Protein AF-A0A3A5L5Z2-F1 (afdb_monomer_lite)

Structure (mmCIF, N/CA/C/O backbone):
data_AF-A0A3A5L5Z2-F1
#
_entry.id   AF-A0A3A5L5Z2-F1
#
loop_
_atom_site.group_PDB
_atom_site.id
_atom_site.type_symbol
_atom_site.label_atom_id
_atom_site.label_alt_id
_atom_site.label_comp_id
_atom_site.label_asym_id
_atom_site.label_entity_id
_atom_site.label_seq_id
_atom_site.pdbx_PDB_ins_code
_atom_site.Cartn_x
_atom_site.Cartn_y
_atom_site.Cartn_z
_atom_site.occupancy
_atom_site.B_iso_or_equiv
_atom_site.auth_seq_id
_atom_site.auth_comp_id
_atom_site.auth_asym_id
_atom_site.auth_atom_id
_atom_site.pdbx_PDB_model_num
ATOM 1 N N . MET A 1 1 ? 8.921 13.549 -21.797 1.00 37.59 1 MET A N 1
ATOM 2 C CA . MET A 1 1 ? 7.444 13.392 -21.805 1.00 37.59 1 MET A CA 1
ATOM 3 C C . MET A 1 1 ? 7.011 12.642 -20.540 1.00 37.59 1 MET A C 1
ATOM 5 O O . MET A 1 1 ? 7.577 11.595 -20.257 1.00 37.59 1 MET A O 1
ATOM 9 N N . ALA A 1 2 ? 6.103 13.197 -19.726 1.00 38.62 2 ALA A N 1
ATOM 10 C CA . ALA A 1 2 ? 5.733 12.635 -18.420 1.00 38.62 2 ALA A CA 1
ATOM 11 C C . ALA A 1 2 ? 4.873 11.364 -18.559 1.00 38.62 2 ALA A C 1
ATOM 13 O O . ALA A 1 2 ? 3.810 11.385 -19.178 1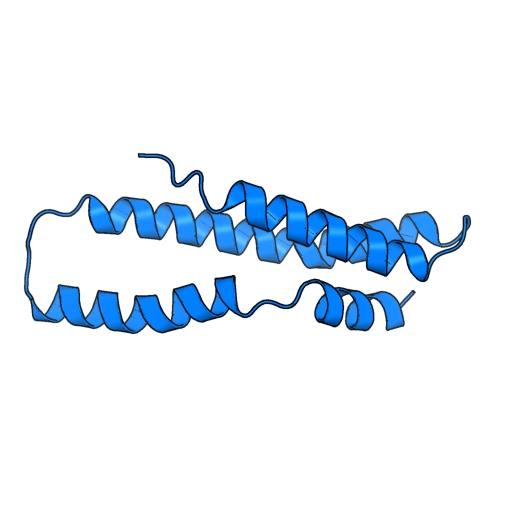.00 38.62 2 ALA A O 1
ATOM 14 N N . PHE A 1 3 ? 5.325 10.264 -17.961 1.00 47.62 3 PHE A N 1
ATOM 15 C CA . PHE A 1 3 ? 4.636 8.974 -17.929 1.00 47.62 3 PHE A CA 1
ATOM 16 C C . PHE A 1 3 ? 3.438 9.039 -16.957 1.00 47.62 3 PHE A C 1
ATOM 18 O O . PHE A 1 3 ? 3.547 8.695 -15.786 1.00 47.62 3 PHE A O 1
ATOM 25 N N . ARG A 1 4 ? 2.291 9.537 -17.439 1.00 44.12 4 ARG A N 1
ATOM 26 C CA . ARG A 1 4 ? 1.024 9.730 -16.690 1.00 44.12 4 ARG A CA 1
ATOM 27 C C . ARG A 1 4 ? 0.217 8.439 -16.446 1.00 44.12 4 ARG A C 1
ATOM 29 O O . ARG A 1 4 ? -0.922 8.513 -16.009 1.00 44.12 4 ARG A O 1
ATOM 36 N N . ALA A 1 5 ? 0.761 7.265 -16.768 1.00 48.94 5 ALA A N 1
ATOM 37 C CA . ALA A 1 5 ? 0.066 5.990 -16.566 1.00 48.94 5 ALA A CA 1
ATOM 38 C C . ALA A 1 5 ? 0.344 5.363 -15.185 1.00 48.94 5 ALA A C 1
ATOM 40 O O . ALA A 1 5 ? -0.396 4.490 -14.751 1.00 48.94 5 ALA A O 1
ATOM 41 N N . SER A 1 6 ? 1.390 5.799 -14.470 1.00 60.56 6 SER A N 1
ATOM 42 C CA . SER A 1 6 ? 1.781 5.200 -13.184 1.00 60.56 6 SER A CA 1
ATOM 43 C C . SER A 1 6 ? 1.044 5.787 -11.978 1.00 60.56 6 SER A C 1
ATOM 45 O O . SER A 1 6 ? 0.809 5.082 -11.007 1.00 60.56 6 SER A O 1
ATOM 47 N N . ASN A 1 7 ? 0.635 7.051 -12.017 1.00 66.94 7 ASN A N 1
ATOM 48 C CA . ASN A 1 7 ? 0.031 7.749 -10.879 1.00 66.94 7 ASN A CA 1
ATOM 49 C C . ASN A 1 7 ? -1.400 7.292 -10.552 1.00 66.94 7 ASN A C 1
ATOM 51 O O . ASN A 1 7 ? -1.743 7.229 -9.376 1.00 66.94 7 ASN A O 1
ATOM 55 N N . ALA A 1 8 ? -2.217 6.939 -11.550 1.00 81.25 8 ALA A N 1
ATOM 56 C CA . ALA A 1 8 ? -3.567 6.424 -11.297 1.00 81.25 8 ALA A CA 1
ATOM 57 C C . ALA A 1 8 ? -3.537 5.042 -10.619 1.00 81.25 8 ALA A C 1
ATOM 59 O O . ALA A 1 8 ? -4.232 4.832 -9.630 1.00 81.25 8 ALA A O 1
ATOM 60 N N . ASN A 1 9 ? -2.674 4.132 -11.085 1.00 85.31 9 ASN A N 1
ATOM 61 C CA . ASN A 1 9 ? -2.507 2.820 -10.453 1.00 85.31 9 ASN A CA 1
ATOM 62 C C . ASN A 1 9 ? -1.981 2.944 -9.020 1.00 85.31 9 ASN A C 1
ATOM 64 O O . ASN A 1 9 ? -2.489 2.270 -8.134 1.00 85.31 9 ASN A O 1
ATOM 68 N N . GLN A 1 10 ? -1.022 3.844 -8.769 1.00 87.69 10 GLN A N 1
ATOM 69 C CA . GLN A 1 10 ? -0.538 4.078 -7.406 1.00 87.69 10 GLN A CA 1
ATOM 70 C C . GLN A 1 10 ? -1.644 4.600 -6.481 1.00 87.69 10 GLN A C 1
ATOM 72 O O . GLN A 1 10 ? -1.716 4.149 -5.347 1.00 87.69 10 GLN A O 1
ATOM 77 N N . ALA A 1 11 ? -2.539 5.468 -6.963 1.00 90.44 11 ALA A N 1
ATOM 78 C CA . ALA A 1 11 ? -3.672 5.938 -6.167 1.00 90.44 11 ALA A CA 1
ATOM 79 C C . ALA A 1 11 ? -4.670 4.813 -5.834 1.00 90.44 11 ALA A C 1
ATOM 81 O O . ALA A 1 11 ? -5.197 4.770 -4.725 1.00 90.44 11 ALA A O 1
ATOM 82 N N . ILE A 1 12 ? -4.914 3.889 -6.771 1.00 92.81 12 ILE A N 1
ATOM 83 C CA . ILE A 1 12 ? -5.756 2.707 -6.525 1.00 92.81 12 ILE A CA 1
ATOM 84 C C . ILE A 1 12 ? -5.092 1.788 -5.494 1.00 92.81 12 ILE A C 1
ATOM 86 O O . ILE A 1 12 ? -5.745 1.362 -4.546 1.00 92.81 12 ILE A O 1
ATOM 90 N N . GLU A 1 13 ? -3.795 1.516 -5.642 1.00 93.75 13 GLU A N 1
ATOM 91 C CA . GLU A 1 13 ? -3.033 0.727 -4.671 1.00 93.75 13 GLU A CA 1
ATOM 92 C C . GLU A 1 13 ? -3.017 1.381 -3.278 1.00 93.75 13 GLU A C 1
ATOM 94 O O . GLU A 1 13 ? -3.154 0.681 -2.278 1.00 93.75 13 GLU A O 1
ATOM 99 N N . ASP A 1 14 ? -2.882 2.710 -3.199 1.00 95.12 14 ASP A N 1
ATOM 100 C CA . ASP A 1 14 ? -2.934 3.461 -1.939 1.00 95.12 14 ASP A CA 1
ATOM 101 C C . ASP A 1 14 ? -4.316 3.336 -1.283 1.00 95.12 14 ASP A C 1
ATOM 103 O O . ASP A 1 14 ? -4.404 3.093 -0.081 1.00 95.12 14 ASP A O 1
ATOM 10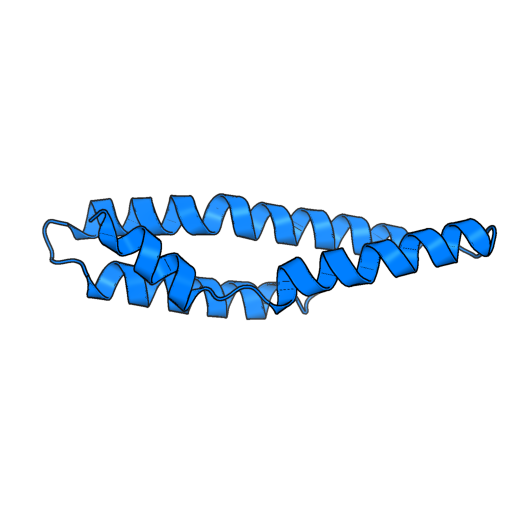7 N N . ALA A 1 15 ? -5.395 3.446 -2.067 1.00 96.62 15 ALA A N 1
ATOM 108 C CA . ALA A 1 15 ? -6.759 3.290 -1.569 1.00 96.62 15 ALA A CA 1
ATOM 109 C C . ALA A 1 15 ? -7.016 1.876 -1.026 1.00 96.62 15 ALA A C 1
ATOM 111 O O . ALA A 1 15 ? -7.576 1.740 0.061 1.00 96.62 15 ALA A O 1
ATOM 112 N N . VAL A 1 16 ? -6.573 0.839 -1.747 1.00 97.50 16 VAL A N 1
ATOM 113 C CA . VAL A 1 16 ? -6.671 -0.560 -1.299 1.00 97.50 16 VAL A CA 1
ATOM 114 C C . VAL A 1 16 ? -5.887 -0.758 -0.005 1.00 97.50 16 VAL A C 1
ATOM 116 O O . VAL A 1 16 ? -6.457 -1.208 0.983 1.00 97.50 16 VAL A O 1
ATOM 119 N N . ALA A 1 17 ? -4.612 -0.362 0.028 1.00 97.19 17 ALA A N 1
ATOM 120 C CA . ALA A 1 17 ? -3.768 -0.552 1.203 1.00 97.19 17 ALA A CA 1
ATOM 121 C C . ALA A 1 17 ? -4.311 0.185 2.436 1.00 97.19 17 ALA A C 1
ATOM 123 O O . ALA A 1 17 ? -4.352 -0.380 3.528 1.00 97.19 17 ALA A O 1
ATOM 124 N N . LEU A 1 18 ? -4.760 1.433 2.268 1.00 97.94 18 LEU A N 1
ATOM 125 C CA . LEU A 1 18 ? -5.330 2.218 3.359 1.00 97.94 18 LEU A CA 1
ATOM 126 C C . LEU A 1 18 ? -6.631 1.599 3.880 1.00 97.94 18 LEU A C 1
ATOM 128 O O . LEU A 1 18 ? -6.800 1.482 5.092 1.00 97.94 18 LEU A O 1
ATOM 132 N N . ALA A 1 19 ? -7.535 1.192 2.984 1.00 98.25 19 ALA A N 1
ATOM 133 C CA . ALA A 1 19 ? -8.802 0.575 3.366 1.00 98.25 19 ALA A CA 1
ATOM 134 C C . ALA A 1 19 ? -8.584 -0.745 4.117 1.00 98.25 19 ALA A C 1
ATOM 136 O O . ALA A 1 19 ? -9.187 -0.944 5.169 1.00 98.25 19 ALA A O 1
ATOM 137 N N . THR A 1 20 ? -7.684 -1.599 3.621 1.00 98.38 20 THR A N 1
ATOM 138 C CA . THR A 1 20 ? -7.331 -2.867 4.264 1.00 98.38 20 THR A CA 1
ATOM 139 C C . THR A 1 20 ? -6.748 -2.640 5.656 1.00 98.38 20 THR A C 1
ATOM 141 O O . THR A 1 20 ? -7.249 -3.186 6.631 1.00 98.38 20 THR A O 1
ATOM 144 N N . VAL A 1 21 ? -5.732 -1.785 5.803 1.00 97.94 21 VAL A N 1
ATOM 145 C CA . VAL A 1 21 ? -5.111 -1.558 7.120 1.00 97.94 21 VAL A CA 1
ATOM 146 C C . VAL A 1 21 ? -6.107 -0.940 8.113 1.00 97.94 21 VAL A C 1
ATOM 148 O O . VAL A 1 21 ? -6.130 -1.321 9.283 1.00 97.94 21 VAL A O 1
ATOM 151 N N . LEU A 1 22 ? -6.981 -0.035 7.658 1.00 98.12 22 LEU A N 1
ATOM 152 C CA . LEU A 1 22 ? -8.026 0.544 8.506 1.00 98.12 22 LEU A CA 1
ATOM 153 C C . LEU A 1 22 ? -9.142 -0.445 8.865 1.00 98.12 22 LEU A C 1
ATOM 155 O O . LEU A 1 22 ? -9.741 -0.276 9.923 1.00 98.12 22 LEU A O 1
ATOM 159 N N . SER A 1 23 ? -9.421 -1.475 8.055 1.00 97.94 23 SER A N 1
ATOM 160 C CA . SER A 1 23 ? -10.441 -2.477 8.406 1.00 97.94 23 SER A CA 1
ATOM 161 C C . SER A 1 23 ? -10.047 -3.362 9.591 1.00 97.94 23 SER A C 1
ATOM 163 O O . SER A 1 23 ? -10.925 -3.931 10.233 1.00 97.94 23 SER A O 1
ATOM 165 N N . HIS A 1 24 ? -8.752 -3.435 9.914 1.00 97.38 24 HIS A N 1
ATOM 166 C CA . HIS A 1 24 ? -8.230 -4.118 11.108 1.00 97.38 24 HIS A CA 1
ATOM 167 C C . HIS A 1 24 ? -8.123 -3.194 12.333 1.00 97.38 24 HIS A C 1
ATOM 169 O O . HIS A 1 24 ? -7.760 -3.645 13.416 1.00 97.38 24 HIS A O 1
ATOM 175 N N . ALA A 1 25 ? -8.432 -1.903 12.183 1.00 97.75 25 ALA A N 1
ATOM 176 C CA . ALA A 1 25 ? -8.264 -0.903 13.227 1.00 97.75 25 ALA A CA 1
ATOM 177 C C . ALA A 1 25 ? -9.596 -0.466 13.852 1.00 97.75 25 ALA A C 1
ATOM 179 O O . ALA A 1 25 ? -10.645 -0.389 13.215 1.00 97.75 25 ALA A O 1
ATOM 180 N N . ASP A 1 26 ? -9.521 -0.079 15.119 1.00 97.19 26 ASP A N 1
ATOM 181 C CA . ASP A 1 26 ? -10.547 0.670 15.831 1.00 97.19 26 ASP A CA 1
ATOM 182 C C . ASP A 1 26 ? -10.121 2.138 16.029 1.00 97.19 26 ASP A C 1
ATOM 184 O O . ASP A 1 26 ? -9.047 2.578 15.611 1.00 97.19 26 ASP A O 1
ATOM 188 N N . ARG A 1 27 ? -10.950 2.936 16.715 1.00 96.62 27 ARG A N 1
ATOM 189 C CA . ARG A 1 27 ? -10.642 4.358 16.963 1.00 96.62 27 ARG A CA 1
ATOM 190 C C . ARG A 1 27 ? -9.334 4.583 17.729 1.00 96.62 27 ARG A C 1
ATOM 192 O O . ARG A 1 27 ? -8.737 5.643 17.574 1.00 96.62 27 ARG A O 1
ATOM 199 N N . LYS A 1 28 ? -8.912 3.638 18.575 1.00 97.56 28 LYS A N 1
ATOM 200 C CA . LYS A 1 28 ? -7.693 3.770 19.388 1.00 97.56 28 LYS A CA 1
ATOM 201 C C . LYS A 1 28 ? -6.449 3.378 18.597 1.00 97.56 28 LYS A C 1
ATOM 203 O O . LYS A 1 28 ? -5.398 3.984 18.784 1.00 97.56 28 LYS A O 1
ATOM 208 N N . SER A 1 29 ? -6.574 2.391 17.718 1.00 97.19 29 SER A N 1
ATOM 209 C CA . SER A 1 29 ? -5.487 1.862 16.892 1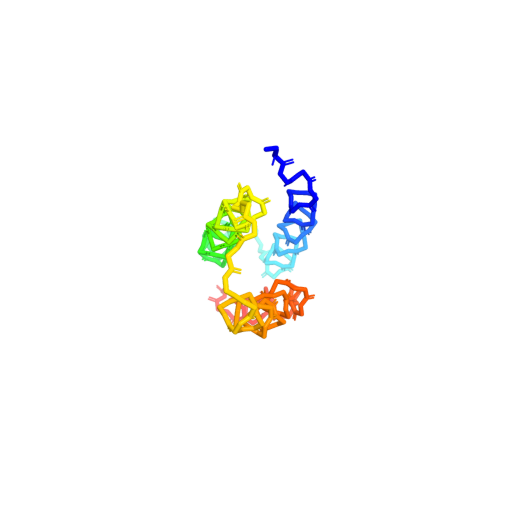.00 97.19 29 SER A CA 1
ATOM 210 C C . SER A 1 29 ? -5.352 2.556 15.532 1.00 97.19 29 SER A C 1
ATOM 212 O O . SER A 1 29 ? -4.305 2.430 14.898 1.00 97.19 29 SER A O 1
ATOM 214 N N . ALA A 1 30 ? -6.324 3.378 15.118 1.00 97.12 30 ALA A N 1
ATOM 215 C CA . ALA A 1 30 ? -6.275 4.139 13.866 1.00 97.12 30 ALA A CA 1
ATOM 216 C C . ALA A 1 30 ? -4.970 4.941 13.648 1.00 97.12 30 ALA A C 1
ATOM 218 O O . ALA A 1 30 ? -4.431 4.880 12.544 1.00 97.12 30 ALA A O 1
ATOM 219 N N . PRO A 1 31 ? -4.377 5.632 14.648 1.00 98.06 31 PRO A N 1
ATOM 220 C CA . PRO A 1 31 ? -3.091 6.304 14.442 1.00 98.06 31 PRO A CA 1
ATOM 221 C C . PRO A 1 31 ? -1.954 5.336 14.081 1.00 98.06 31 PRO A C 1
ATOM 223 O O . PRO A 1 31 ? -1.126 5.645 13.228 1.00 98.06 31 PRO A O 1
ATOM 226 N N . ARG A 1 32 ? -1.926 4.144 14.692 1.00 97.38 32 ARG A N 1
ATOM 227 C CA . ARG A 1 32 ? -0.930 3.105 14.388 1.00 97.38 32 ARG A CA 1
ATOM 228 C C . ARG A 1 32 ? -1.169 2.492 13.008 1.00 97.38 32 ARG A C 1
ATOM 230 O O . ARG A 1 32 ? -0.212 2.291 12.267 1.00 97.38 32 ARG A O 1
ATOM 237 N N . ALA A 1 33 ? -2.430 2.294 12.636 1.00 97.44 33 ALA A N 1
ATOM 238 C CA . ALA A 1 33 ? -2.841 1.846 11.309 1.00 97.44 33 ALA A CA 1
ATOM 239 C C . ALA A 1 33 ? -2.323 2.784 10.199 1.00 97.44 33 ALA A C 1
ATOM 241 O O . ALA A 1 33 ? -1.749 2.334 9.209 1.00 97.44 33 ALA A O 1
ATOM 242 N N . LEU A 1 34 ? -2.434 4.104 10.395 1.00 97.88 34 LEU A N 1
ATOM 243 C CA . LEU A 1 34 ? -1.926 5.093 9.437 1.00 97.88 34 LEU A CA 1
ATOM 244 C C . LEU A 1 34 ? -0.396 5.050 9.288 1.00 97.88 34 LEU A C 1
ATOM 246 O O . LEU A 1 34 ? 0.105 5.211 8.176 1.00 97.88 34 LEU A O 1
ATOM 250 N N . LEU A 1 35 ? 0.343 4.783 10.371 1.00 97.69 35 LEU A N 1
ATOM 251 C CA . LEU A 1 35 ? 1.800 4.610 10.314 1.00 97.69 35 LEU A CA 1
ATOM 252 C C . LEU A 1 35 ? 2.199 3.338 9.555 1.00 97.69 35 LEU A C 1
ATOM 254 O O . LEU A 1 35 ? 3.153 3.367 8.780 1.00 97.69 35 LEU A O 1
ATOM 258 N N . ILE A 1 36 ? 1.468 2.237 9.750 1.00 96.56 36 ILE A N 1
ATOM 259 C CA . ILE A 1 36 ? 1.690 0.981 9.017 1.00 96.56 36 ILE A CA 1
ATOM 260 C C . ILE A 1 36 ? 1.452 1.200 7.517 1.00 96.56 36 ILE A C 1
ATOM 262 O O . ILE A 1 36 ? 2.308 0.857 6.699 1.00 96.56 36 ILE A O 1
ATOM 266 N N . TYR A 1 37 ? 0.340 1.849 7.158 1.00 96.94 37 TYR A N 1
ATOM 267 C CA . TYR A 1 37 ? 0.053 2.249 5.779 1.00 96.94 37 TYR A CA 1
ATOM 268 C C . TYR A 1 37 ? 1.177 3.116 5.182 1.00 96.94 37 TYR A C 1
ATOM 270 O O . TYR A 1 37 ? 1.665 2.830 4.084 1.00 96.94 37 TYR A O 1
ATOM 278 N N . GLU A 1 38 ? 1.626 4.151 5.903 1.00 96.25 38 GLU A N 1
ATOM 279 C CA . GLU A 1 38 ? 2.691 5.040 5.429 1.00 96.25 38 GLU A CA 1
ATOM 280 C C . GLU A 1 38 ? 3.989 4.262 5.176 1.00 96.25 38 GLU A C 1
ATOM 282 O O . GLU A 1 38 ? 4.606 4.410 4.118 1.00 96.25 38 GLU A O 1
ATOM 287 N N . GLN A 1 39 ? 4.403 3.411 6.118 1.00 94.69 39 GLN A N 1
ATOM 288 C CA . GLN A 1 39 ? 5.624 2.615 5.990 1.00 94.69 39 GLN A CA 1
ATOM 289 C C . GLN A 1 39 ? 5.575 1.695 4.768 1.00 94.69 39 GLN A C 1
ATOM 291 O O . GLN A 1 39 ? 6.546 1.653 4.004 1.00 94.69 39 GLN A O 1
ATOM 296 N N . LEU A 1 40 ? 4.435 1.035 4.549 1.00 93.31 40 LEU A N 1
ATOM 297 C CA . LEU A 1 40 ? 4.214 0.140 3.417 1.00 93.31 40 LEU A CA 1
ATOM 298 C C . LEU A 1 40 ? 4.319 0.879 2.073 1.00 93.31 40 LEU A C 1
ATOM 300 O O . LEU A 1 40 ? 5.014 0.440 1.153 1.00 93.31 40 LEU A O 1
ATOM 304 N N . ARG A 1 41 ? 3.649 2.029 1.947 1.00 92.38 41 ARG A N 1
ATOM 305 C CA . ARG A 1 41 ? 3.491 2.713 0.654 1.00 92.38 41 ARG A CA 1
ATOM 306 C C . ARG A 1 41 ? 4.616 3.688 0.330 1.00 92.38 41 ARG A C 1
ATOM 308 O O . ARG A 1 41 ? 4.988 3.822 -0.837 1.00 92.38 41 ARG A O 1
ATOM 315 N N . ARG A 1 42 ? 5.254 4.311 1.327 1.00 89.69 42 ARG A N 1
ATOM 316 C CA . ARG A 1 42 ? 6.300 5.328 1.105 1.00 89.69 42 ARG A CA 1
ATOM 317 C C . ARG A 1 42 ? 7.483 4.792 0.299 1.00 89.69 42 ARG A C 1
ATOM 319 O O . ARG A 1 42 ? 7.924 5.436 -0.655 1.00 89.69 42 ARG A O 1
ATOM 326 N N . GLN A 1 43 ? 8.009 3.620 0.660 1.00 83.31 43 GLN A N 1
ATOM 327 C CA . GLN A 1 43 ? 9.142 3.028 -0.064 1.00 83.31 43 GLN A CA 1
ATOM 328 C C . GLN A 1 43 ? 8.741 2.562 -1.468 1.00 83.31 43 GLN A C 1
ATOM 330 O O . GLN A 1 43 ? 9.488 2.775 -2.431 1.00 83.31 43 GLN A O 1
ATOM 335 N N . ARG A 1 44 ? 7.544 1.980 -1.589 1.00 87.19 44 ARG A N 1
ATOM 336 C CA . ARG A 1 44 ? 6.999 1.441 -2.834 1.00 87.19 44 ARG A CA 1
ATOM 337 C C . ARG A 1 44 ? 6.785 2.534 -3.884 1.00 87.19 44 ARG A C 1
ATOM 339 O O . ARG A 1 44 ? 7.373 2.464 -4.967 1.00 87.19 44 ARG A O 1
ATOM 346 N N . THR A 1 45 ? 6.056 3.591 -3.530 1.00 85.00 45 THR A N 1
ATOM 347 C CA . THR A 1 45 ? 5.755 4.721 -4.421 1.00 85.00 45 THR A CA 1
ATOM 348 C C . THR A 1 45 ? 7.028 5.455 -4.851 1.00 85.00 45 THR A C 1
ATOM 350 O O . THR A 1 45 ? 7.187 5.807 -6.024 1.00 85.00 45 THR A O 1
ATOM 353 N N . ALA A 1 46 ? 8.003 5.617 -3.946 1.00 85.12 46 ALA A N 1
ATOM 354 C CA . ALA A 1 46 ? 9.304 6.193 -4.288 1.00 85.12 46 ALA A CA 1
ATOM 355 C C . ALA A 1 46 ? 10.075 5.336 -5.313 1.00 85.12 46 ALA A C 1
ATOM 357 O O . ALA A 1 46 ? 10.724 5.879 -6.212 1.00 85.12 46 ALA A O 1
ATOM 358 N N . GLY A 1 47 ? 9.992 4.004 -5.210 1.00 83.62 47 GLY A N 1
ATOM 359 C CA . GLY A 1 47 ? 10.555 3.075 -6.192 1.00 83.62 47 GLY A CA 1
ATOM 360 C C . GLY A 1 47 ? 9.938 3.249 -7.580 1.00 83.62 47 GLY A C 1
ATOM 361 O O . GLY A 1 47 ? 10.666 3.472 -8.551 1.00 83.62 47 GLY A O 1
ATOM 362 N N . VAL A 1 48 ? 8.605 3.260 -7.663 1.00 82.56 48 VAL A N 1
ATOM 363 C CA . VAL A 1 48 ? 7.862 3.444 -8.923 1.00 82.56 48 VAL A CA 1
ATOM 364 C C . VAL A 1 48 ? 8.200 4.785 -9.586 1.00 82.56 48 VAL A C 1
ATOM 366 O O . VAL A 1 48 ? 8.459 4.836 -10.791 1.00 82.56 48 VAL A O 1
ATOM 369 N N . GLN A 1 49 ? 8.290 5.874 -8.815 1.00 81.69 49 GLN A N 1
ATOM 370 C CA . GLN A 1 49 ? 8.677 7.186 -9.348 1.00 81.69 49 GLN A CA 1
ATOM 371 C C . GLN A 1 49 ? 10.102 7.196 -9.920 1.00 81.69 49 GLN A C 1
ATOM 373 O O . GLN A 1 49 ? 10.329 7.752 -10.999 1.00 81.69 49 GLN A O 1
ATOM 378 N N . ARG A 1 50 ? 11.069 6.566 -9.238 1.00 82.75 50 ARG A N 1
ATOM 379 C CA . ARG A 1 50 ? 12.446 6.442 -9.750 1.00 82.75 50 ARG A CA 1
ATOM 380 C C . ARG A 1 50 ? 12.489 5.642 -11.051 1.00 82.75 50 ARG A C 1
ATOM 382 O O . ARG A 1 50 ? 13.103 6.096 -12.016 1.00 82.75 50 ARG A O 1
ATOM 389 N N . MET A 1 51 ? 11.795 4.506 -11.107 1.00 77.38 51 MET A N 1
ATOM 390 C CA . MET A 1 51 ? 11.721 3.663 -12.307 1.00 77.38 51 MET A CA 1
ATOM 391 C C . MET A 1 51 ? 11.056 4.389 -13.479 1.00 77.38 51 MET A C 1
ATOM 393 O O . MET A 1 51 ? 11.513 4.276 -14.618 1.00 77.38 51 MET A O 1
ATOM 397 N N . SER A 1 52 ? 10.028 5.196 -13.208 1.00 76.88 52 SER A N 1
ATOM 398 C CA . SER A 1 52 ? 9.373 6.027 -14.218 1.00 76.88 52 SER A CA 1
ATOM 399 C C . SER A 1 52 ? 10.324 7.067 -14.820 1.00 76.88 52 SER A C 1
ATOM 401 O O . SER A 1 52 ? 10.305 7.270 -16.034 1.00 76.88 52 SER A O 1
ATOM 403 N N . ARG A 1 53 ? 11.178 7.704 -14.004 1.00 75.56 53 ARG A N 1
ATOM 404 C CA . ARG A 1 53 ? 12.191 8.666 -14.481 1.00 75.56 53 ARG A CA 1
ATOM 405 C C . ARG A 1 53 ? 13.282 7.975 -15.299 1.00 75.56 53 ARG A C 1
ATOM 407 O O . ARG A 1 53 ? 13.619 8.446 -16.382 1.00 75.56 53 ARG A O 1
ATOM 414 N N . ALA A 1 54 ? 13.776 6.833 -14.819 1.00 72.69 54 ALA A N 1
ATOM 415 C CA . ALA A 1 54 ? 14.776 6.035 -15.526 1.00 72.69 54 ALA A CA 1
ATOM 416 C C . ALA A 1 54 ? 14.254 5.521 -16.878 1.00 72.69 54 ALA A C 1
ATOM 418 O O . ALA A 1 54 ? 14.972 5.557 -17.873 1.00 72.69 54 ALA A O 1
ATOM 419 N N . SER A 1 55 ? 12.987 5.099 -16.934 1.00 67.69 55 SER A N 1
ATOM 420 C CA . SER A 1 55 ? 12.339 4.669 -18.177 1.00 67.69 55 SER A CA 1
ATOM 421 C C . SER A 1 55 ? 12.185 5.827 -19.164 1.00 67.69 55 SER A C 1
ATOM 423 O O . SER A 1 55 ? 12.485 5.655 -20.340 1.00 67.69 55 SER A O 1
ATOM 425 N N . GLY A 1 56 ? 11.790 7.016 -18.692 1.00 64.94 56 GLY A N 1
ATOM 426 C CA . GLY A 1 56 ? 11.683 8.217 -19.528 1.00 64.94 56 GLY A CA 1
ATOM 427 C C . GLY A 1 56 ? 13.001 8.600 -20.209 1.00 64.94 56 GLY A C 1
ATOM 428 O O . GLY A 1 56 ? 12.998 8.889 -21.399 1.00 64.94 56 GLY A O 1
ATOM 429 N N . ALA A 1 57 ? 14.128 8.515 -19.495 1.00 63.19 57 ALA A N 1
ATOM 430 C CA . ALA A 1 57 ? 15.454 8.814 -20.045 1.00 63.19 57 ALA A CA 1
ATOM 431 C C . ALA A 1 57 ? 15.957 7.770 -21.064 1.00 63.19 57 ALA A C 1
ATOM 433 O O . ALA A 1 57 ? 16.778 8.084 -21.921 1.00 63.19 57 ALA A O 1
ATOM 434 N N . ARG A 1 58 ? 15.482 6.516 -20.990 1.00 62.31 58 ARG A N 1
ATOM 435 C CA . ARG A 1 58 ? 15.898 5.435 -21.904 1.00 62.31 58 ARG A CA 1
ATOM 436 C C . ARG A 1 58 ? 15.259 5.544 -23.294 1.00 62.31 58 ARG A C 1
ATOM 438 O O . ARG A 1 58 ? 15.886 5.106 -24.252 1.00 62.31 58 ARG A O 1
ATOM 445 N N . TYR A 1 59 ? 14.057 6.115 -23.406 1.00 57.00 59 TYR A N 1
ATOM 446 C CA . TYR A 1 59 ? 13.380 6.331 -24.695 1.00 57.00 59 TYR A CA 1
ATOM 447 C C . TYR A 1 59 ? 13.862 7.585 -25.442 1.00 57.00 59 TYR A C 1
ATOM 449 O O . TYR A 1 59 ? 13.566 7.724 -26.623 1.00 57.00 59 TYR A O 1
ATOM 457 N N . ASP A 1 60 ? 14.612 8.465 -24.773 1.00 58.09 60 ASP A N 1
ATOM 458 C CA . ASP A 1 60 ? 15.189 9.690 -25.351 1.00 58.09 60 ASP A CA 1
ATOM 459 C C . ASP A 1 60 ? 16.552 9.448 -26.040 1.00 58.09 60 ASP A C 1
ATOM 461 O O . ASP A 1 60 ? 17.085 10.324 -26.715 1.00 58.09 60 ASP A O 1
ATOM 465 N N . ALA A 1 61 ? 17.143 8.254 -25.888 1.00 53.28 61 ALA A N 1
ATOM 466 C CA . ALA A 1 61 ? 18.435 7.923 -26.484 1.00 53.28 61 ALA A CA 1
ATOM 467 C C . ALA A 1 61 ? 18.260 7.378 -27.911 1.00 53.28 61 ALA A C 1
ATOM 469 O O . ALA A 1 61 ? 17.845 6.233 -28.112 1.00 53.28 61 ALA A O 1
ATOM 470 N N . SER A 1 62 ? 18.604 8.209 -28.895 1.00 56.84 62 SER A N 1
ATOM 471 C CA . SER A 1 62 ? 18.732 7.830 -30.300 1.00 56.84 62 SER A CA 1
ATOM 472 C C . SER A 1 62 ? 19.702 6.651 -30.482 1.00 56.84 62 SER A C 1
ATOM 474 O O . SER A 1 62 ? 20.678 6.483 -29.752 1.00 56.84 62 SER A O 1
ATOM 476 N N . SER A 1 63 ? 19.361 5.797 -31.446 1.00 56.97 63 SER A N 1
ATOM 477 C CA . SER A 1 63 ? 19.959 4.500 -31.787 1.00 56.97 63 SER A CA 1
ATOM 478 C C . SER A 1 63 ? 21.476 4.380 -31.574 1.00 56.97 63 SER A C 1
ATOM 480 O O . SER A 1 63 ? 22.266 4.915 -32.350 1.00 56.97 63 SER A O 1
ATOM 482 N N . GLY A 1 64 ? 21.860 3.579 -30.580 1.00 66.44 64 GLY A N 1
ATOM 483 C CA . GLY A 1 64 ? 23.192 2.991 -30.421 1.00 66.44 64 GLY A CA 1
ATOM 484 C C . GLY A 1 64 ? 23.101 1.465 -30.283 1.00 66.44 64 GLY A C 1
ATOM 485 O O . GLY A 1 64 ? 22.001 0.937 -30.121 1.00 66.44 64 GLY A O 1
ATOM 486 N N . ASP A 1 65 ? 24.261 0.797 -30.367 1.00 71.94 65 ASP A N 1
ATOM 487 C CA . ASP A 1 65 ? 24.516 -0.657 -30.289 1.00 71.94 65 ASP A CA 1
ATOM 488 C C . ASP A 1 65 ? 23.319 -1.550 -29.894 1.00 71.94 65 ASP A C 1
ATOM 490 O O . ASP A 1 65 ? 22.796 -1.505 -28.773 1.00 71.94 65 ASP A O 1
ATOM 494 N N . MET A 1 66 ? 22.946 -2.435 -30.819 1.00 70.38 66 MET A N 1
ATOM 495 C CA . MET A 1 66 ? 21.817 -3.352 -30.694 1.00 70.38 66 MET A CA 1
ATOM 496 C C . MET A 1 66 ? 21.951 -4.293 -29.486 1.00 70.38 66 MET A C 1
ATOM 498 O O . MET A 1 66 ? 20.959 -4.538 -28.802 1.00 70.38 66 MET A O 1
ATOM 502 N N . HIS A 1 67 ? 23.169 -4.709 -29.121 1.00 75.94 67 HIS A N 1
ATOM 503 C CA . HIS A 1 67 ? 23.400 -5.536 -27.930 1.00 75.94 67 HIS A CA 1
ATOM 504 C C . HIS A 1 67 ? 23.148 -4.779 -26.622 1.00 75.94 67 HIS A C 1
ATOM 506 O O . HIS A 1 67 ? 22.720 -5.352 -25.616 1.00 75.94 67 HIS A O 1
ATOM 512 N N . THR A 1 68 ? 23.405 -3.474 -26.607 1.00 73.44 68 THR A N 1
ATOM 513 C CA . THR A 1 68 ? 23.110 -2.609 -25.463 1.00 73.44 68 THR A CA 1
ATOM 514 C C . THR A 1 68 ? 21.610 -2.343 -25.336 1.00 73.44 68 THR A C 1
ATOM 516 O O . THR A 1 68 ? 21.093 -2.283 -24.218 1.00 73.44 68 THR A O 1
ATOM 519 N N . ARG A 1 69 ? 20.888 -2.227 -26.457 1.00 72.31 69 ARG A N 1
ATOM 520 C CA . ARG A 1 69 ? 19.419 -2.155 -26.462 1.00 72.31 69 ARG A CA 1
ATOM 521 C C . ARG A 1 69 ? 18.797 -3.447 -25.937 1.00 72.31 69 ARG A C 1
ATOM 523 O O . ARG A 1 69 ? 17.957 -3.381 -25.045 1.00 72.31 69 ARG A O 1
ATOM 530 N N . ASP A 1 70 ? 19.226 -4.598 -26.441 1.00 76.38 70 ASP A N 1
ATOM 531 C CA . ASP A 1 70 ? 18.609 -5.882 -26.100 1.00 76.38 70 ASP A CA 1
ATOM 532 C C . ASP A 1 70 ? 18.815 -6.225 -24.612 1.00 76.38 70 ASP A C 1
ATOM 534 O O . ASP A 1 70 ? 17.849 -6.542 -23.919 1.00 76.38 70 ASP A O 1
ATOM 538 N N . ARG A 1 71 ? 20.009 -5.971 -24.049 1.00 76.56 71 ARG A N 1
ATOM 539 C CA . ARG A 1 71 ? 20.239 -6.071 -22.589 1.00 76.56 71 ARG A CA 1
ATOM 540 C C . ARG A 1 71 ? 19.323 -5.158 -21.763 1.00 76.56 71 ARG A C 1
ATOM 542 O O . ARG A 1 71 ? 18.882 -5.537 -20.679 1.00 76.56 71 ARG A O 1
ATOM 549 N N . LYS A 1 72 ? 19.028 -3.948 -22.252 1.00 71.00 72 LYS A N 1
ATOM 550 C CA . LYS A 1 72 ? 18.091 -3.024 -21.584 1.00 71.00 72 LYS A CA 1
ATOM 551 C C . LYS A 1 72 ? 16.645 -3.526 -21.661 1.00 71.00 72 LYS A C 1
ATOM 553 O O . LYS A 1 72 ? 15.899 -3.323 -20.706 1.00 71.00 72 LYS A O 1
ATOM 558 N N . LEU A 1 73 ? 16.250 -4.166 -22.763 1.00 72.25 73 LEU A N 1
ATOM 559 C CA . LEU A 1 73 ? 14.911 -4.739 -22.939 1.00 72.25 73 LEU A CA 1
ATOM 560 C C . LEU A 1 73 ? 14.681 -5.958 -22.035 1.00 72.25 73 LEU A C 1
ATOM 562 O O . LEU A 1 73 ? 13.598 -6.083 -21.457 1.00 72.25 73 LEU A O 1
ATOM 566 N N . ASP A 1 74 ? 15.697 -6.800 -21.842 1.00 77.25 74 ASP A N 1
ATOM 567 C CA . ASP A 1 74 ? 15.622 -7.937 -20.916 1.00 77.25 74 ASP A CA 1
ATOM 568 C C . ASP A 1 74 ? 15.427 -7.477 -19.467 1.00 77.25 74 ASP A C 1
ATOM 570 O O . ASP A 1 74 ? 14.505 -7.935 -18.782 1.00 77.25 74 ASP A O 1
ATOM 574 N N . ALA A 1 75 ? 16.209 -6.487 -19.020 1.00 71.94 75 ALA A N 1
ATOM 575 C CA . ALA A 1 75 ? 16.044 -5.879 -17.696 1.00 71.94 75 ALA A CA 1
ATOM 576 C C . ALA A 1 75 ? 14.645 -5.255 -17.513 1.00 71.94 75 ALA A C 1
ATOM 578 O O . ALA A 1 75 ? 14.048 -5.324 -16.436 1.00 71.94 75 ALA A O 1
ATOM 579 N N . GLN A 1 76 ? 14.066 -4.715 -18.589 1.00 73.44 76 GLN A N 1
ATOM 580 C CA . GLN A 1 76 ? 12.745 -4.092 -18.570 1.00 73.44 76 GLN A CA 1
ATOM 581 C C . GLN A 1 76 ? 11.616 -5.081 -18.243 1.00 73.44 76 GLN A C 1
ATOM 583 O O . GLN A 1 76 ? 10.589 -4.691 -17.685 1.00 73.44 76 GLN A O 1
ATO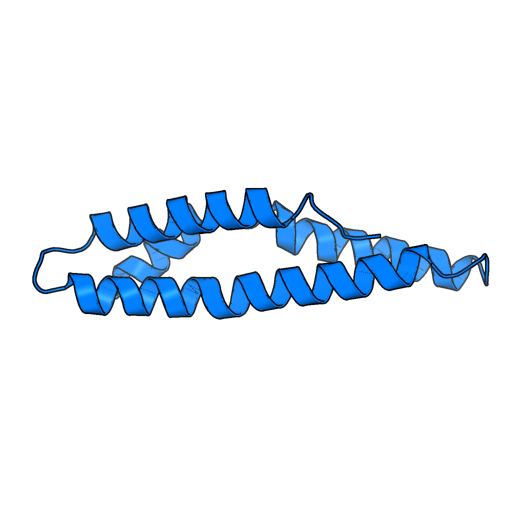M 588 N N . ARG A 1 77 ? 11.755 -6.366 -18.598 1.00 76.81 77 ARG A N 1
ATOM 589 C CA . ARG A 1 77 ? 10.748 -7.387 -18.266 1.00 76.81 77 ARG A CA 1
ATOM 590 C C . ARG A 1 77 ? 10.620 -7.556 -16.753 1.00 76.81 77 ARG A C 1
ATOM 592 O O . ARG A 1 77 ? 9.503 -7.532 -16.246 1.00 76.81 77 ARG A O 1
ATOM 599 N N . GLN A 1 78 ? 11.746 -7.684 -16.057 1.00 75.50 78 GLN A N 1
ATOM 600 C CA . GLN A 1 78 ? 11.774 -7.843 -14.602 1.00 75.50 78 GLN A CA 1
ATOM 601 C C . GLN A 1 78 ? 11.317 -6.562 -13.891 1.00 75.50 78 GLN A C 1
ATOM 603 O O . GLN A 1 78 ? 10.492 -6.626 -12.984 1.00 75.50 78 GLN A O 1
ATOM 608 N N . GLU A 1 79 ? 11.766 -5.393 -14.364 1.00 74.50 79 GLU A N 1
ATOM 609 C CA . GLU A 1 79 ? 11.333 -4.088 -13.846 1.00 74.50 79 GLU A CA 1
ATOM 610 C C . GLU A 1 79 ? 9.803 -3.907 -13.953 1.00 74.50 79 GLU A C 1
ATOM 612 O O . GLU A 1 79 ? 9.152 -3.494 -12.994 1.00 74.50 79 GLU A O 1
ATOM 617 N N . ARG A 1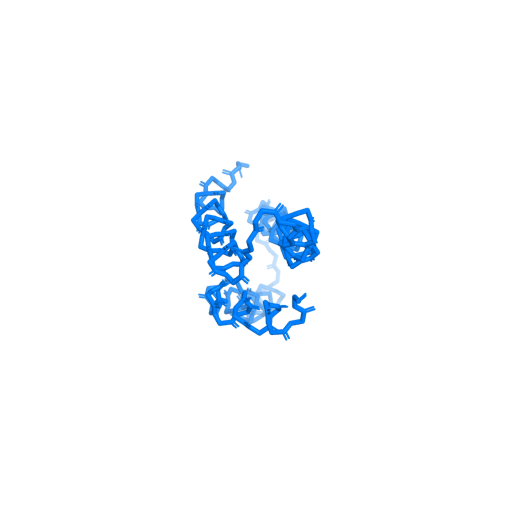 80 ? 9.195 -4.259 -15.094 1.00 76.75 80 ARG A N 1
ATOM 618 C CA . ARG A 1 80 ? 7.734 -4.172 -15.265 1.00 76.75 80 ARG A CA 1
ATOM 619 C C . ARG A 1 80 ? 6.984 -5.188 -14.414 1.00 76.75 80 ARG A C 1
ATOM 621 O O . ARG A 1 80 ? 5.974 -4.825 -13.821 1.00 76.75 80 ARG A O 1
ATOM 628 N N . ALA A 1 81 ? 7.481 -6.421 -14.326 1.00 81.62 81 ALA A N 1
ATOM 629 C CA . ALA A 1 81 ? 6.874 -7.451 -13.488 1.00 81.62 81 ALA A CA 1
ATOM 630 C C . ALA A 1 81 ? 6.840 -7.029 -12.012 1.00 81.62 81 ALA A C 1
ATOM 632 O O . ALA A 1 81 ? 5.821 -7.215 -11.358 1.00 81.62 81 ALA A O 1
ATOM 633 N N . TRP A 1 82 ? 7.899 -6.382 -11.507 1.00 82.62 82 TRP A N 1
ATOM 634 C CA . TRP A 1 82 ? 7.917 -5.851 -10.141 1.00 82.62 82 TRP A CA 1
ATOM 635 C C . TRP A 1 82 ? 6.814 -4.819 -9.896 1.00 82.62 82 TRP A C 1
ATOM 637 O O . TRP A 1 82 ? 6.256 -4.801 -8.803 1.00 82.62 82 TRP A O 1
ATOM 647 N N . VAL A 1 83 ? 6.488 -3.974 -10.885 1.00 81.50 83 VAL A N 1
ATOM 648 C CA . VAL A 1 83 ? 5.403 -2.979 -10.787 1.00 81.50 83 VAL A CA 1
ATOM 649 C C . VAL A 1 83 ? 4.029 -3.634 -10.923 1.00 81.50 83 VAL A C 1
ATOM 651 O O . VAL A 1 83 ? 3.164 -3.377 -10.096 1.00 81.50 83 VAL A O 1
ATOM 654 N N . TRP A 1 84 ? 3.827 -4.465 -11.947 1.00 80.94 84 TRP A N 1
ATOM 655 C CA . TRP A 1 84 ? 2.510 -4.998 -12.309 1.00 80.94 84 TRP A CA 1
ATOM 656 C C . TRP A 1 84 ? 2.034 -6.168 -11.455 1.00 80.94 84 TRP A C 1
ATOM 658 O O . TRP A 1 84 ? 0.831 -6.324 -11.290 1.00 80.94 84 TRP A O 1
ATOM 668 N N . ASN A 1 85 ? 2.945 -6.969 -10.904 1.00 88.69 85 ASN A N 1
ATOM 669 C CA . ASN A 1 85 ? 2.579 -8.133 -10.093 1.00 88.69 85 ASN A CA 1
ATOM 670 C C . ASN A 1 85 ? 2.461 -7.797 -8.599 1.00 88.69 85 ASN A C 1
ATOM 672 O O . ASN A 1 85 ? 2.426 -8.704 -7.772 1.00 88.69 85 ASN A O 1
ATOM 676 N N . TYR A 1 86 ? 2.475 -6.514 -8.233 1.00 90.31 86 TYR A N 1
ATOM 677 C CA . TYR A 1 86 ? 2.362 -6.109 -6.840 1.00 90.31 86 TYR A CA 1
ATOM 678 C C . TYR A 1 86 ? 0.914 -6.172 -6.372 1.00 90.31 86 TYR A C 1
ATOM 680 O O . TYR A 1 86 ? 0.048 -5.480 -6.906 1.00 90.31 86 TYR A O 1
ATOM 688 N N . ASP A 1 87 ? 0.684 -6.982 -5.347 1.00 94.06 87 ASP A N 1
ATOM 689 C CA . ASP A 1 87 ? -0.614 -7.144 -4.712 1.00 94.06 87 ASP A CA 1
ATOM 690 C C . ASP A 1 87 ? -0.692 -6.255 -3.464 1.00 94.06 87 ASP A C 1
ATOM 692 O O . ASP A 1 87 ? -0.239 -6.615 -2.378 1.00 94.06 87 ASP A O 1
ATOM 696 N N . ALA A 1 88 ? -1.259 -5.059 -3.629 1.00 93.75 88 ALA A N 1
ATOM 697 C CA . ALA A 1 88 ? -1.413 -4.106 -2.532 1.00 93.75 88 ALA A CA 1
ATOM 698 C C . ALA A 1 88 ? -2.312 -4.632 -1.400 1.00 93.75 88 ALA A C 1
ATOM 700 O O . ALA A 1 88 ? -2.151 -4.200 -0.261 1.00 93.75 88 ALA A O 1
ATOM 701 N N . TYR A 1 89 ? -3.242 -5.544 -1.700 1.00 96.38 89 TYR A N 1
ATOM 702 C CA . TYR A 1 89 ? -4.141 -6.123 -0.708 1.00 96.38 89 TYR A CA 1
ATOM 703 C C . TYR A 1 89 ? -3.399 -7.138 0.166 1.00 96.38 89 TYR A C 1
ATOM 705 O O . TYR A 1 89 ? -3.397 -6.997 1.386 1.00 96.38 89 TYR A O 1
ATOM 713 N N . ALA A 1 90 ? -2.711 -8.109 -0.444 1.00 96.81 90 ALA A N 1
ATOM 714 C CA . ALA A 1 90 ? -1.974 -9.141 0.293 1.00 96.81 90 ALA A CA 1
ATOM 715 C C . ALA A 1 90 ? -0.858 -8.556 1.180 1.00 96.81 90 ALA A C 1
ATOM 717 O O . ALA A 1 90 ? -0.643 -8.990 2.316 1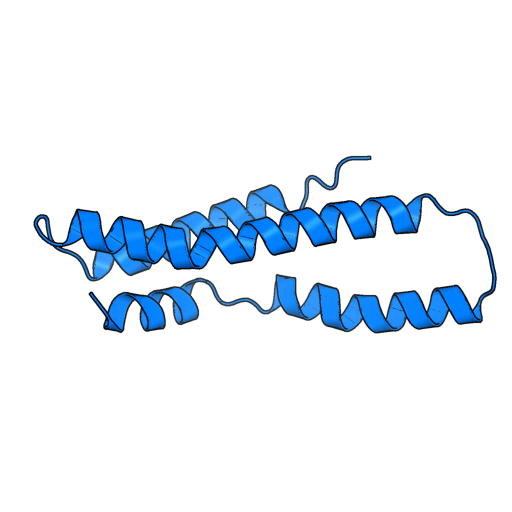.00 96.81 90 ALA A O 1
ATOM 718 N N . GLU A 1 91 ? -0.169 -7.531 0.680 1.00 96.50 91 GLU A N 1
ATOM 719 C CA . GLU A 1 91 ? 0.869 -6.814 1.424 1.00 96.50 91 GLU A CA 1
ATOM 720 C C . GLU A 1 91 ? 0.281 -6.034 2.610 1.00 96.50 91 GLU A C 1
ATOM 722 O O . GLU A 1 91 ? 0.846 -6.036 3.706 1.00 96.50 91 GLU A O 1
ATOM 727 N N . ALA A 1 92 ? -0.883 -5.405 2.420 1.00 96.62 92 ALA A N 1
ATOM 728 C CA . ALA A 1 92 ? -1.581 -4.686 3.479 1.00 96.62 92 ALA A CA 1
ATOM 729 C C . ALA A 1 92 ? -2.157 -5.622 4.551 1.00 96.62 92 ALA A C 1
ATOM 731 O O . ALA A 1 92 ? -2.035 -5.305 5.730 1.00 96.62 92 ALA A O 1
ATOM 732 N N . GLU A 1 93 ? -2.709 -6.780 4.176 1.00 97.69 93 GLU A N 1
ATOM 733 C CA . GLU A 1 93 ? -3.142 -7.829 5.116 1.00 97.69 93 GLU A CA 1
ATOM 734 C C . GLU A 1 93 ? -1.973 -8.309 5.986 1.00 97.69 93 GLU A C 1
ATOM 736 O O . GLU A 1 93 ? -2.067 -8.358 7.213 1.00 97.69 93 GLU A O 1
ATOM 741 N N . THR A 1 94 ? -0.827 -8.584 5.359 1.00 96.88 94 THR A N 1
ATOM 742 C CA . THR A 1 94 ? 0.384 -9.011 6.073 1.00 96.88 94 THR A CA 1
ATOM 743 C C . THR A 1 94 ? 0.872 -7.934 7.044 1.00 96.88 94 THR A C 1
ATOM 745 O O . THR A 1 94 ? 1.237 -8.236 8.179 1.00 96.88 94 THR A O 1
ATOM 748 N N . ALA A 1 95 ? 0.865 -6.665 6.627 1.00 94.56 95 ALA A N 1
ATOM 749 C CA . ALA A 1 95 ? 1.279 -5.553 7.477 1.00 94.56 95 ALA A CA 1
ATOM 750 C C . ALA A 1 95 ? 0.288 -5.302 8.630 1.00 94.56 95 ALA A C 1
ATOM 752 O O . ALA A 1 95 ? 0.701 -5.032 9.762 1.00 94.56 95 ALA A O 1
ATOM 753 N N . ALA A 1 96 ? -1.013 -5.431 8.361 1.00 94.50 96 ALA A N 1
ATOM 754 C CA . ALA A 1 96 ? -2.078 -5.263 9.343 1.00 94.50 96 ALA A CA 1
ATOM 755 C C . ALA A 1 96 ? -2.077 -6.354 10.424 1.00 94.50 96 ALA A C 1
ATOM 757 O O . ALA A 1 96 ? -2.526 -6.094 11.531 1.00 94.50 96 ALA A O 1
ATOM 758 N N . ALA A 1 97 ? -1.476 -7.523 10.186 1.00 93.31 97 ALA A N 1
ATOM 759 C CA . ALA A 1 97 ? -1.294 -8.542 11.225 1.00 93.31 97 ALA A CA 1
ATOM 760 C C . ALA A 1 97 ? -0.441 -8.074 12.431 1.00 93.31 97 ALA A C 1
ATOM 762 O O . ALA A 1 97 ? -0.366 -8.773 13.440 1.00 93.31 97 ALA A O 1
ATOM 763 N N . SER A 1 98 ? 0.220 -6.911 12.331 1.00 87.50 98 SER A N 1
ATOM 764 C CA . SER A 1 98 ? 1.051 -6.303 13.385 1.00 87.50 98 SER A CA 1
ATOM 765 C C . SER A 1 98 ? 0.391 -5.143 14.155 1.00 87.50 98 SER A C 1
ATOM 767 O O . SER A 1 98 ? 1.063 -4.478 14.964 1.00 87.50 98 SER A O 1
ATOM 769 N N . LEU A 1 99 ? -0.886 -4.863 13.864 1.00 84.06 99 LEU A N 1
ATOM 770 C CA . LEU A 1 99 ? -1.697 -3.845 14.542 1.00 84.06 99 LEU A CA 1
ATOM 771 C C . LEU A 1 99 ? -2.002 -4.237 15.991 1.00 84.06 99 LEU A C 1
ATOM 773 O O . LEU A 1 99 ? -1.854 -3.328 16.844 1.00 84.06 99 LEU A O 1
#

Secondary structure (DSSP, 8-state):
---TTHHHHHHHHHHHHHHHHHHT--TTTHHHHHHHHHHHHHHHHHHHHHHHHHHHHHHTS----HHHHHHHHHHHHHHHHHHHT--HHHHHHHHHTT-

Foldseek 3Di:
DQPPPQVVVLVVLLVLLLVLLCVLDDPVCNVVSVVLSCVLSVVVVVLSVVVRVVVVVVVPDDDDDPVVVVVVVVVVVVVVCVRVVDDSNVSSNVSSVVD

pLDDT: mean 82.57, std 15.31, range [37.59, 98.38]

Radius of gyration: 17.35 Å; chains: 1; bounding box: 35×22×51 Å

InterPro domains:
  IPR036188 FAD/NAD(P)-binding domain superfamily [G3DSA:3.50.50.60] (1-96)
  IPR036188 FAD/NAD(P)-binding domain superfamily [SSF51905] (3-69)
  IPR050493 FAD-dependent Monooxygenases in Biosynthesis and Metabolism [PTHR13789] (5-95)

Sequence (99 aa):
MAFRASNANQAIEDAVALATVLSHADRKSAPRALLIYEQLRRQRTAGVQRMSRASGARYDASSGDMHTRDRKLDAQRQERAWVWNYDAYAEAETAAASL

Organism: NCBI:txid1300307